Protein AF-A0A6L9YUT1-F1 (afdb_monomer_lite)

Sequence (117 aa):
MVESEYEQWFSSTPPILCTGFNSSLKQIAPLFDWTNGYAALTQEDESTLTPGLFVVGPSVRHGDLIFCFIYKFRQRFAVVGNAIAQRLGIDTTTLEAYRREGLFLDDLSCCSNDCVC

Foldseek 3Di:
DDDDPPDDDDDPDDDDDPPDDQDPCVVVVVQFDDDPNAGDADLLQAGPRHPPHHDAAQRDDDPPDGQNDPVRRQLSPLSNVVVVCVVVVHDSPVSVVCVVVSSPCSDPPPPPPPDPD

Radius of gyration: 19.09 Å; chains: 1; bounding box: 55×45×45 Å

pLDDT: mean 88.74, std 12.79, range [48.84, 98.31]

Secondary structure (DSSP, 8-state):
-EE-SS-EE--SSPPP-------GGGGGGGGS-EETTEE-B-TTSBBSSSTT-B--STT-EETTEE--SHHHHGGGHHHHHHHHHHHHT---GGGHHHHHTT------TT-------

Structure (mmCIF, N/CA/C/O backbone):
data_AF-A0A6L9YUT1-F1
#
_entry.id   AF-A0A6L9YUT1-F1
#
loop_
_atom_site.group_PDB
_atom_site.id
_atom_site.type_symbol
_atom_site.label_atom_id
_atom_site.label_alt_id
_atom_site.label_comp_id
_atom_site.label_asym_id
_atom_site.label_entity_id
_atom_site.label_seq_id
_atom_site.pdbx_PDB_ins_code
_atom_site.Cartn_x
_atom_site.Cartn_y
_atom_site.Cartn_z
_atom_site.occupancy
_atom_site.B_iso_or_equiv
_atom_site.auth_seq_id
_atom_site.auth_comp_id
_atom_site.auth_asym_id
_atom_site.auth_atom_id
_atom_site.pdbx_PDB_model_num
ATOM 1 N N . MET A 1 1 ? 26.080 6.135 -23.837 1.00 55.94 1 MET A N 1
ATOM 2 C CA . MET A 1 1 ? 27.088 5.729 -22.842 1.00 55.94 1 MET A CA 1
ATOM 3 C C . MET A 1 1 ? 26.322 5.093 -21.705 1.00 55.94 1 MET A C 1
ATOM 5 O O . MET A 1 1 ? 25.446 5.751 -21.160 1.00 55.94 1 MET A O 1
ATOM 9 N N . VAL A 1 2 ? 26.532 3.803 -21.466 1.00 59.56 2 VAL A N 1
ATOM 10 C CA . VAL A 1 2 ? 25.939 3.090 -20.329 1.00 59.56 2 VAL A CA 1
ATOM 11 C C . VAL A 1 2 ? 27.111 2.658 -19.460 1.00 59.56 2 VAL A C 1
ATOM 13 O O . VAL A 1 2 ? 28.024 2.007 -19.966 1.00 59.56 2 VAL A O 1
ATOM 16 N N . GLU A 1 3 ? 27.122 3.088 -18.203 1.00 53.56 3 GLU A N 1
ATOM 17 C CA . GLU A 1 3 ? 28.194 2.790 -17.251 1.00 53.56 3 GLU A CA 1
ATOM 18 C C . GLU A 1 3 ? 27.777 1.619 -16.353 1.00 53.56 3 GLU A C 1
ATOM 20 O O . GLU A 1 3 ? 26.691 1.634 -15.772 1.00 53.56 3 GLU A O 1
ATOM 25 N N . SER A 1 4 ? 28.633 0.600 -16.258 1.00 61.03 4 SER A N 1
ATOM 26 C CA . SER A 1 4 ? 28.637 -0.383 -15.168 1.00 61.03 4 SER A CA 1
ATOM 27 C C . SER A 1 4 ? 29.918 -0.199 -14.346 1.00 61.03 4 SER A C 1
ATOM 29 O O . SER A 1 4 ? 30.855 0.446 -14.816 1.00 61.03 4 SER A O 1
ATOM 31 N N . GLU A 1 5 ? 29.988 -0.771 -13.139 1.00 65.50 5 GLU A N 1
ATOM 32 C CA . GLU A 1 5 ? 31.152 -0.639 -12.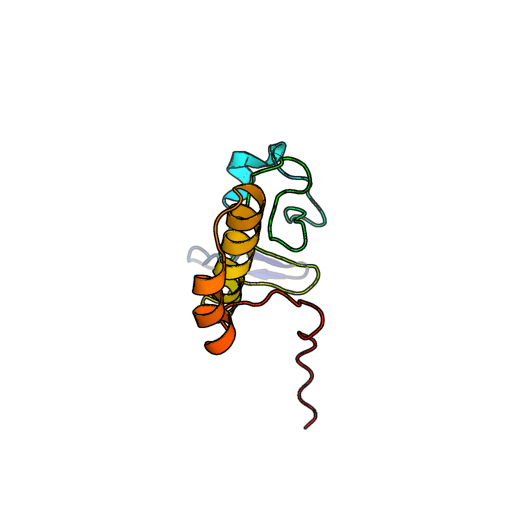239 1.00 65.50 5 GLU A CA 1
ATOM 33 C C . GLU A 1 5 ? 32.490 -1.123 -12.841 1.00 65.50 5 GLU A C 1
ATOM 35 O O . GLU A 1 5 ? 33.538 -0.829 -12.269 1.00 65.50 5 GLU A O 1
ATOM 40 N N . TYR A 1 6 ? 32.490 -1.819 -13.990 1.00 65.00 6 TYR A N 1
ATOM 41 C CA . TYR A 1 6 ? 33.701 -2.445 -14.539 1.00 65.00 6 TYR A CA 1
ATOM 42 C C . TYR A 1 6 ? 33.906 -2.317 -16.062 1.00 65.00 6 TYR A C 1
ATOM 44 O O . TYR A 1 6 ? 34.988 -2.657 -16.532 1.00 65.00 6 TYR A O 1
ATOM 52 N N . GLU A 1 7 ? 32.949 -1.801 -16.8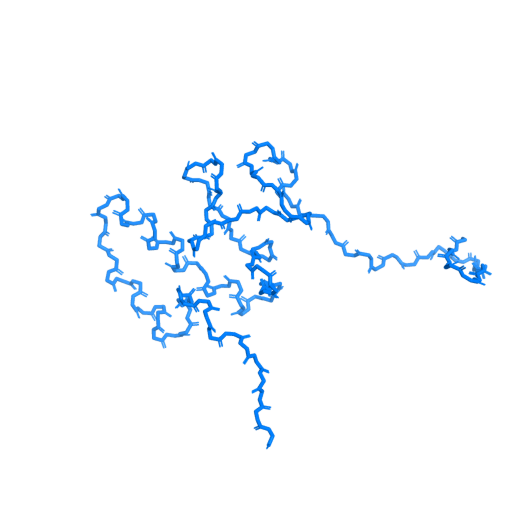50 1.00 70.38 7 GLU A N 1
ATOM 53 C CA . GLU A 1 7 ? 33.127 -1.661 -18.309 1.00 70.38 7 GLU A CA 1
ATOM 54 C C . GLU A 1 7 ? 32.214 -0.588 -18.934 1.00 70.38 7 GLU A C 1
ATOM 56 O O . GLU A 1 7 ? 31.031 -0.479 -18.603 1.00 70.38 7 GLU A O 1
ATOM 61 N N . GLN A 1 8 ? 32.755 0.192 -19.880 1.00 76.88 8 GLN A N 1
ATOM 62 C CA . GLN A 1 8 ? 31.994 1.176 -20.657 1.00 76.88 8 GLN A CA 1
ATOM 63 C C . GLN A 1 8 ? 31.564 0.597 -22.005 1.00 76.88 8 GLN A C 1
ATOM 65 O O . GLN A 1 8 ? 32.393 0.237 -22.841 1.00 76.88 8 GLN A O 1
ATOM 70 N N . TRP A 1 9 ? 30.253 0.590 -22.245 1.00 78.56 9 TRP A N 1
ATOM 71 C CA . TRP A 1 9 ? 29.668 0.109 -23.493 1.00 78.56 9 TRP A CA 1
ATOM 72 C C . TRP A 1 9 ? 29.209 1.281 -24.362 1.00 78.56 9 TRP A C 1
ATOM 74 O O . TRP A 1 9 ? 28.441 2.157 -23.935 1.00 78.56 9 TRP A O 1
ATOM 84 N N . PHE A 1 10 ? 29.670 1.284 -25.612 1.00 86.06 10 PHE A N 1
ATOM 85 C CA . PHE A 1 10 ? 29.277 2.261 -26.621 1.00 86.06 10 PHE A CA 1
ATOM 86 C C . PHE A 1 10 ? 28.239 1.642 -27.556 1.00 86.06 10 PHE A C 1
ATOM 88 O O . PHE A 1 10 ? 28.448 0.572 -28.118 1.00 86.06 10 PHE A O 1
ATOM 95 N N . SER A 1 11 ? 27.119 2.339 -27.731 1.00 88.62 11 SER A N 1
ATOM 96 C CA . SER A 1 11 ? 26.094 2.016 -28.722 1.00 88.62 11 SER A CA 1
ATOM 97 C C . SER A 1 11 ? 25.800 3.265 -29.542 1.00 88.62 11 SER A C 1
ATOM 99 O O . SER A 1 11 ? 25.815 4.377 -29.009 1.00 88.62 11 SER A O 1
ATOM 101 N N . SER A 1 12 ? 25.518 3.077 -30.829 1.00 93.38 12 SER A N 1
ATOM 102 C CA . SER A 1 12 ? 25.037 4.132 -31.724 1.00 93.38 12 SER A CA 1
ATOM 103 C C . SER A 1 12 ? 23.559 4.477 -31.498 1.00 93.38 12 SER A C 1
ATOM 105 O O . SER A 1 12 ? 23.084 5.480 -32.028 1.00 93.38 12 SER A O 1
ATOM 107 N N . THR A 1 13 ? 22.831 3.679 -30.712 1.00 94.06 13 THR A N 1
ATOM 108 C CA . THR A 1 13 ? 21.414 3.890 -30.384 1.00 94.06 13 THR A CA 1
ATOM 109 C C . THR A 1 13 ? 21.217 4.326 -28.926 1.00 94.06 13 THR A C 1
ATOM 111 O O . THR A 1 13 ? 21.999 3.929 -28.053 1.00 94.06 13 THR A O 1
ATOM 114 N N . PRO A 1 14 ? 20.172 5.129 -28.626 1.00 91.38 14 PRO A N 1
ATOM 115 C CA . PRO A 1 14 ? 19.816 5.460 -27.250 1.00 91.38 14 PRO A CA 1
ATOM 116 C C . PRO A 1 14 ? 19.529 4.198 -26.421 1.00 91.38 14 PRO A C 1
ATOM 118 O O . PRO A 1 14 ? 18.871 3.281 -26.919 1.00 91.38 14 PRO A O 1
ATOM 121 N N . PRO A 1 15 ? 19.990 4.136 -25.161 1.00 90.06 15 PRO A N 1
ATOM 122 C CA . PRO A 1 15 ? 19.731 2.992 -24.299 1.00 90.06 15 PRO A CA 1
ATOM 123 C C . PRO A 1 15 ? 18.249 2.905 -23.919 1.00 90.06 15 PRO A C 1
ATOM 125 O O . PRO A 1 15 ? 17.586 3.918 -23.694 1.00 90.06 15 PRO A O 1
ATOM 128 N N . ILE A 1 16 ? 17.746 1.678 -23.791 1.00 92.62 16 ILE A N 1
ATOM 129 C CA . ILE A 1 16 ? 16.423 1.409 -23.225 1.00 92.62 16 ILE A CA 1
ATOM 130 C C . ILE A 1 16 ? 16.574 1.336 -21.704 1.00 92.62 16 ILE A C 1
ATOM 132 O O . ILE A 1 16 ? 17.299 0.487 -21.187 1.00 92.62 16 ILE A O 1
ATOM 136 N N . LEU A 1 17 ? 15.901 2.237 -20.986 1.00 92.69 17 LEU A N 1
ATOM 137 C CA . LEU A 1 17 ? 15.953 2.299 -19.526 1.00 92.69 17 LEU A CA 1
ATOM 138 C C . LEU A 1 17 ? 14.822 1.464 -18.917 1.00 92.69 17 LEU A C 1
ATOM 140 O O . LEU A 1 17 ? 13.664 1.873 -18.917 1.00 92.69 17 LEU A O 1
ATOM 144 N N . CYS A 1 18 ? 15.173 0.308 -18.355 1.00 93.00 18 CYS A N 1
ATOM 145 C CA . CYS A 1 18 ? 14.255 -0.582 -17.635 1.00 93.00 18 CYS A CA 1
ATOM 146 C C . CYS A 1 18 ? 14.431 -0.462 -16.109 1.00 93.00 18 CYS A C 1
ATOM 148 O O . CYS A 1 18 ? 14.499 -1.465 -15.406 1.00 93.00 18 CYS A O 1
ATOM 150 N N . THR A 1 19 ? 14.551 0.763 -15.587 1.00 92.19 19 THR A N 1
ATOM 151 C CA . THR A 1 19 ? 14.892 1.044 -14.175 1.00 92.19 19 THR A CA 1
ATOM 152 C C . THR A 1 19 ? 13.684 1.111 -13.232 1.00 92.19 19 THR A C 1
ATOM 154 O O . THR A 1 19 ? 13.838 1.386 -12.043 1.00 92.19 19 THR A O 1
ATOM 157 N N . GLY A 1 20 ? 12.479 0.840 -13.739 1.00 91.00 20 GLY A N 1
ATOM 158 C CA . GLY A 1 20 ? 11.243 0.847 -12.958 1.00 91.00 20 GLY A CA 1
ATOM 159 C C . GLY A 1 20 ? 10.643 2.243 -12.771 1.00 91.00 20 GLY A C 1
ATOM 160 O O . GLY A 1 20 ? 10.793 3.120 -13.620 1.00 91.00 20 GLY A O 1
ATOM 161 N N . PHE A 1 21 ? 9.916 2.432 -11.666 1.00 89.44 21 PHE A N 1
ATOM 162 C CA . PHE A 1 21 ? 9.124 3.635 -11.398 1.00 89.44 21 PHE A CA 1
ATOM 163 C C . PHE A 1 21 ? 9.352 4.166 -9.983 1.00 89.44 21 PHE A C 1
ATOM 165 O O . PHE A 1 21 ? 9.626 3.413 -9.050 1.00 89.44 21 PHE A O 1
ATOM 172 N N . ASN A 1 22 ? 9.154 5.474 -9.813 1.00 87.56 22 ASN A N 1
ATOM 173 C CA . ASN A 1 22 ? 9.023 6.092 -8.498 1.00 87.56 22 ASN A CA 1
ATOM 174 C C . ASN A 1 22 ? 7.559 6.065 -8.040 1.00 87.56 22 ASN A C 1
ATOM 176 O O . ASN A 1 22 ? 6.656 6.341 -8.827 1.00 87.56 22 ASN A O 1
ATOM 180 N N . SER A 1 23 ? 7.332 5.777 -6.756 1.00 87.06 23 SER A N 1
ATOM 181 C CA . SER A 1 23 ? 5.987 5.754 -6.170 1.00 87.06 23 SER A CA 1
ATOM 182 C C . SER A 1 23 ? 5.331 7.139 -6.186 1.00 87.06 23 SER A C 1
ATOM 184 O O . SER A 1 23 ? 5.971 8.138 -5.844 1.00 87.06 23 SER A O 1
ATOM 186 N N . SER A 1 24 ? 4.032 7.187 -6.500 1.00 89.62 24 SER A N 1
ATOM 187 C CA . SER A 1 24 ? 3.203 8.399 -6.406 1.00 89.62 24 SER A CA 1
ATOM 188 C C . SER A 1 24 ? 3.155 8.974 -4.989 1.00 89.62 24 SER A C 1
ATOM 190 O O . SER A 1 24 ? 2.982 10.180 -4.833 1.00 89.62 24 SER A O 1
ATOM 192 N N . LEU A 1 25 ? 3.415 8.154 -3.962 1.00 94.06 25 LEU A N 1
ATOM 193 C CA . LEU A 1 25 ? 3.516 8.598 -2.568 1.00 94.06 25 LEU A CA 1
ATOM 194 C C . LEU A 1 25 ? 4.572 9.695 -2.375 1.00 94.06 25 LEU A C 1
ATOM 196 O O . LEU A 1 25 ? 4.447 10.501 -1.459 1.00 94.06 25 LEU A O 1
ATOM 200 N N . LYS A 1 26 ? 5.572 9.797 -3.266 1.00 92.44 26 LYS A N 1
ATOM 201 C CA . LYS A 1 26 ? 6.560 10.886 -3.227 1.00 92.44 26 LYS A CA 1
ATOM 202 C C . LYS A 1 26 ? 5.940 12.276 -3.412 1.00 92.44 26 LYS A C 1
ATOM 204 O O . LYS A 1 26 ? 6.511 13.247 -2.930 1.00 92.44 26 LYS A O 1
ATOM 209 N N . GLN A 1 27 ? 4.784 12.388 -4.068 1.00 94.31 27 GLN A N 1
ATOM 210 C CA . GLN A 1 27 ? 4.080 13.668 -4.237 1.00 94.31 27 GLN A CA 1
ATOM 211 C C . GLN A 1 27 ? 3.498 14.198 -2.922 1.00 94.31 27 GLN A C 1
ATOM 213 O O . GLN A 1 27 ? 3.331 15.402 -2.760 1.00 94.31 27 GLN A O 1
ATOM 218 N N . ILE A 1 28 ? 3.221 13.297 -1.981 1.00 96.06 28 ILE A N 1
ATOM 219 C CA . ILE A 1 28 ? 2.677 13.586 -0.652 1.00 96.06 28 ILE A CA 1
ATOM 220 C C . ILE A 1 28 ? 3.606 13.041 0.439 1.00 96.06 28 ILE A C 1
ATOM 222 O O . ILE A 1 28 ? 3.160 12.635 1.509 1.00 96.06 28 ILE A O 1
ATOM 226 N N . ALA A 1 29 ? 4.916 13.035 0.164 1.00 95.94 29 ALA A N 1
ATOM 227 C CA . ALA A 1 29 ? 5.926 12.449 1.040 1.00 95.94 29 ALA A CA 1
ATOM 228 C C . ALA A 1 29 ? 5.874 12.927 2.503 1.00 95.94 29 ALA A C 1
ATOM 230 O O . ALA A 1 29 ? 6.080 12.077 3.367 1.00 95.94 29 ALA A O 1
ATOM 231 N N . PRO A 1 30 ? 5.558 14.206 2.816 1.00 97.56 30 PRO A N 1
ATOM 232 C CA . PRO A 1 30 ? 5.465 14.675 4.201 1.00 97.56 30 PRO A CA 1
ATOM 233 C C . PRO A 1 30 ? 4.347 14.036 5.038 1.00 97.56 30 PRO A C 1
ATOM 235 O O . PRO A 1 30 ? 4.314 14.253 6.242 1.00 97.56 30 PRO A O 1
ATOM 238 N N . LEU A 1 31 ? 3.420 13.291 4.424 1.00 97.94 31 LEU A N 1
ATOM 239 C CA . LEU A 1 31 ? 2.321 12.616 5.126 1.00 97.94 31 LEU A CA 1
ATOM 240 C C . LEU A 1 31 ? 2.672 11.186 5.567 1.00 97.94 31 LEU A C 1
ATOM 242 O O . LEU A 1 31 ? 1.820 10.496 6.132 1.00 97.94 31 LEU A O 1
ATOM 246 N N . PHE A 1 32 ? 3.904 10.739 5.316 1.00 97.25 32 PHE A N 1
ATOM 247 C CA . PHE A 1 32 ? 4.398 9.408 5.657 1.00 97.25 32 PHE A CA 1
ATOM 248 C C . PHE A 1 32 ? 5.749 9.492 6.359 1.00 97.25 32 PHE A C 1
ATOM 250 O O . PHE A 1 32 ? 6.603 10.292 5.974 1.00 97.25 32 PHE A O 1
ATOM 257 N N . ASP A 1 33 ? 5.975 8.586 7.306 1.00 96.38 33 ASP A N 1
ATOM 258 C CA . ASP A 1 33 ? 7.335 8.209 7.672 1.00 96.38 33 ASP A CA 1
ATOM 259 C C . ASP A 1 33 ? 7.919 7.300 6.591 1.00 96.38 33 ASP A C 1
ATOM 261 O O . ASP A 1 33 ? 7.201 6.539 5.938 1.00 96.38 33 ASP A O 1
ATOM 265 N N . TRP A 1 34 ? 9.235 7.361 6.394 1.00 93.75 34 TRP A N 1
ATOM 266 C CA . TRP A 1 34 ? 9.924 6.585 5.366 1.00 93.75 34 TRP A CA 1
ATOM 267 C C . TRP A 1 34 ? 11.011 5.719 5.987 1.00 93.75 34 TRP A C 1
ATOM 269 O O . TRP A 1 34 ? 11.847 6.199 6.746 1.00 93.75 34 TRP A O 1
ATOM 279 N N . THR A 1 35 ? 11.033 4.438 5.631 1.00 86.81 35 THR A N 1
ATOM 280 C CA . THR A 1 35 ? 12.069 3.486 6.045 1.00 86.81 35 THR A CA 1
ATOM 281 C C . THR A 1 35 ? 12.584 2.757 4.811 1.00 86.81 35 THR A C 1
ATOM 283 O O . THR A 1 35 ? 11.805 2.227 4.021 1.00 86.81 35 THR A O 1
ATOM 286 N N . ASN A 1 36 ? 13.904 2.763 4.602 1.00 84.75 36 ASN A N 1
ATOM 287 C CA . ASN A 1 36 ? 14.561 2.118 3.455 1.00 84.75 36 ASN A CA 1
ATOM 288 C C . ASN A 1 36 ? 13.985 2.523 2.079 1.00 84.75 36 ASN A C 1
ATOM 290 O O . ASN A 1 36 ? 13.978 1.726 1.145 1.00 84.75 36 ASN A O 1
ATOM 294 N N . GLY A 1 37 ? 13.488 3.759 1.947 1.00 87.56 37 GLY A N 1
ATOM 295 C CA . GLY A 1 37 ? 12.917 4.282 0.699 1.00 87.56 37 GLY A CA 1
ATOM 296 C C . GLY A 1 37 ? 11.437 3.954 0.456 1.00 87.56 37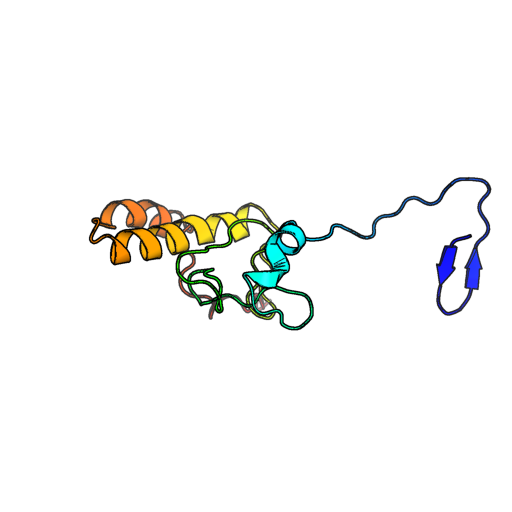 GLY A C 1
ATOM 297 O O . GLY A 1 37 ? 10.920 4.299 -0.607 1.00 87.56 37 GLY A O 1
ATOM 298 N N . TYR A 1 38 ? 10.747 3.349 1.427 1.00 90.75 38 TYR A N 1
ATOM 299 C CA . TYR A 1 38 ? 9.318 3.022 1.363 1.00 90.75 38 TYR A CA 1
ATOM 300 C C . TYR A 1 38 ? 8.549 3.715 2.488 1.00 90.75 38 TYR A C 1
ATOM 302 O O . TYR A 1 38 ? 9.115 3.969 3.551 1.00 90.75 38 TYR A O 1
ATOM 310 N N . ALA A 1 39 ? 7.271 4.015 2.251 1.00 94.50 39 ALA A N 1
ATOM 311 C CA . ALA A 1 39 ? 6.392 4.556 3.281 1.00 94.50 39 ALA A CA 1
ATOM 312 C C . ALA A 1 39 ? 6.173 3.504 4.378 1.00 94.50 39 ALA A C 1
ATOM 314 O O . ALA A 1 39 ? 5.854 2.354 4.073 1.00 94.50 39 ALA A O 1
ATOM 315 N N . ALA A 1 40 ? 6.359 3.893 5.635 1.00 94.62 40 ALA A N 1
ATOM 316 C CA . ALA A 1 40 ? 6.030 3.067 6.783 1.00 94.62 40 ALA A CA 1
ATOM 317 C C . ALA A 1 40 ? 4.507 3.040 6.957 1.00 94.62 40 ALA A C 1
ATOM 319 O O . ALA A 1 40 ? 3.858 4.089 7.003 1.00 94.62 40 ALA A O 1
ATOM 320 N N . LEU A 1 41 ? 3.951 1.831 7.024 1.00 95.50 41 LEU A N 1
ATOM 321 C CA . LEU A 1 41 ? 2.517 1.602 7.138 1.00 95.50 41 LEU A CA 1
ATOM 322 C C . LEU A 1 41 ? 2.201 0.746 8.366 1.00 95.50 41 LEU A C 1
ATOM 324 O O . LEU A 1 41 ? 3.005 -0.089 8.784 1.00 95.50 41 LEU A O 1
ATOM 328 N N . THR A 1 42 ? 1.011 0.934 8.928 1.00 95.50 42 THR A N 1
ATOM 329 C CA . THR A 1 42 ? 0.439 0.028 9.927 1.00 95.50 42 THR A CA 1
ATOM 330 C C . THR A 1 42 ? 0.036 -1.299 9.278 1.00 95.50 42 THR A C 1
ATOM 332 O O . THR A 1 42 ? -0.020 -1.421 8.055 1.00 95.50 42 THR A O 1
ATOM 335 N N . GLN A 1 43 ? -0.337 -2.292 10.090 1.00 94.62 43 GLN A N 1
ATOM 336 C CA . GLN A 1 43 ? -0.872 -3.571 9.597 1.00 94.62 43 GLN A CA 1
ATOM 337 C C . GLN A 1 43 ? -2.154 -3.426 8.758 1.00 94.62 43 GLN A C 1
ATOM 339 O O . GLN A 1 43 ? -2.527 -4.368 8.066 1.00 94.62 43 GLN A O 1
ATOM 344 N N . GLU A 1 44 ? -2.809 -2.263 8.782 1.00 96.69 44 GLU A N 1
ATOM 345 C CA . GLU A 1 44 ? -4.024 -1.951 8.018 1.00 96.69 44 GLU A CA 1
ATOM 346 C C . GLU A 1 44 ? -3.740 -1.113 6.756 1.00 96.69 44 GLU A C 1
ATOM 348 O O . GLU A 1 44 ? -4.663 -0.578 6.153 1.00 96.69 44 GLU A O 1
ATOM 353 N N . ASP A 1 45 ? -2.470 -0.988 6.354 1.00 96.88 45 ASP A N 1
ATOM 354 C CA . ASP A 1 45 ? -1.995 -0.143 5.243 1.00 96.88 45 ASP A CA 1
ATOM 355 C C . ASP A 1 45 ? -2.205 1.368 5.450 1.00 96.88 45 ASP A C 1
ATOM 357 O O . ASP A 1 45 ? -2.267 2.145 4.494 1.00 96.88 45 ASP A O 1
ATOM 36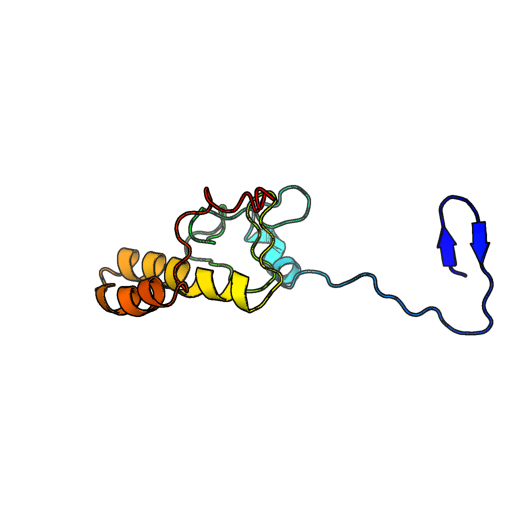1 N N . GLU A 1 46 ? -2.294 1.807 6.701 1.00 97.75 46 GLU A N 1
ATOM 362 C CA . GLU A 1 46 ? -2.410 3.220 7.062 1.00 97.75 46 GLU A CA 1
ATOM 363 C C . GLU A 1 46 ? -1.037 3.863 7.262 1.00 97.75 46 GLU A C 1
ATOM 365 O O . GLU A 1 46 ? -0.115 3.214 7.749 1.00 97.75 46 GLU A O 1
ATOM 370 N N . SER A 1 47 ? -0.896 5.150 6.946 1.00 97.50 47 SER A N 1
ATOM 371 C CA . SER A 1 47 ? 0.273 5.939 7.341 1.00 97.50 47 SER A CA 1
ATOM 372 C C . SER A 1 47 ? 0.487 5.886 8.857 1.00 97.50 47 SER A C 1
ATOM 374 O O . SER A 1 47 ? -0.437 6.121 9.634 1.00 97.50 47 SER A O 1
ATOM 376 N N . THR A 1 48 ? 1.729 5.652 9.288 1.00 96.81 48 THR A N 1
ATOM 377 C CA . THR A 1 48 ? 2.111 5.749 10.709 1.00 96.81 48 THR A CA 1
ATOM 378 C C . THR A 1 48 ? 2.149 7.189 11.222 1.00 96.81 48 THR A C 1
ATOM 380 O O . THR A 1 48 ? 2.121 7.403 12.432 1.00 96.81 48 THR A O 1
ATOM 383 N N . LEU A 1 49 ? 2.207 8.169 10.313 1.00 97.88 49 LEU A N 1
ATOM 384 C CA . LEU A 1 49 ? 2.329 9.593 10.626 1.00 97.88 49 LEU A CA 1
ATOM 385 C C . LEU A 1 49 ? 0.989 10.336 10.529 1.00 97.88 49 LEU A C 1
ATOM 387 O O . LEU A 1 49 ? 0.717 11.226 11.332 1.00 97.88 49 LEU A O 1
ATOM 391 N N . THR A 1 50 ? 0.156 9.985 9.544 1.00 98.31 50 THR A N 1
ATOM 392 C CA . THR A 1 50 ? -1.095 10.697 9.231 1.00 98.31 50 THR A CA 1
ATOM 393 C C . THR A 1 50 ? -2.308 9.775 9.397 1.00 98.31 50 THR A C 1
ATOM 395 O O . THR A 1 50 ? -2.620 9.017 8.477 1.00 98.31 50 THR A O 1
ATOM 398 N N . PRO A 1 51 ? -3.037 9.852 10.526 1.00 97.38 51 PRO A N 1
ATOM 399 C CA . PRO A 1 51 ? -4.241 9.055 10.737 1.00 97.38 51 PRO A CA 1
ATOM 400 C C . PRO A 1 51 ? -5.321 9.328 9.680 1.00 97.38 51 PRO A C 1
ATOM 402 O O . PRO A 1 51 ? -5.560 10.470 9.287 1.00 97.38 51 PRO A O 1
ATOM 405 N N . GLY A 1 52 ? -6.000 8.277 9.238 1.00 97.50 52 GLY A N 1
ATOM 406 C CA . GLY A 1 52 ? -7.020 8.289 8.192 1.00 97.50 52 GLY A CA 1
ATOM 407 C C . GLY A 1 52 ? -6.473 8.229 6.764 1.00 97.50 52 GLY A C 1
ATOM 408 O O . GLY A 1 52 ? -7.268 8.150 5.827 1.00 97.50 52 GLY A O 1
ATOM 409 N N . LEU A 1 53 ? -5.148 8.249 6.570 1.00 97.88 53 LEU A N 1
ATOM 410 C CA . LEU A 1 53 ? -4.525 8.142 5.251 1.00 97.88 53 LEU A CA 1
ATOM 411 C C . LEU A 1 53 ? -4.071 6.706 4.979 1.00 97.88 53 LEU A C 1
ATOM 413 O O . LEU A 1 53 ? -3.078 6.245 5.536 1.00 97.88 53 LEU A O 1
ATOM 417 N N . PHE A 1 54 ? -4.763 6.027 4.068 1.00 97.75 54 PHE A N 1
ATOM 418 C CA . PHE A 1 54 ? -4.476 4.644 3.683 1.00 97.75 54 PHE A CA 1
ATOM 419 C C . PHE A 1 54 ? -3.806 4.556 2.311 1.00 97.75 54 PHE A C 1
ATOM 421 O O . PHE A 1 54 ? -4.051 5.380 1.426 1.00 97.75 54 PHE A O 1
ATOM 428 N N . VAL A 1 55 ? -2.991 3.522 2.118 1.00 96.31 55 VAL A N 1
ATOM 429 C CA . VAL A 1 55 ? -2.323 3.213 0.852 1.00 96.31 55 VAL A CA 1
ATOM 430 C C . VAL A 1 55 ? -2.862 1.902 0.302 1.00 96.31 55 VAL A C 1
ATOM 432 O O . VAL A 1 55 ? -2.923 0.893 0.989 1.00 96.31 55 VAL A O 1
ATOM 435 N N . VAL A 1 56 ? -3.211 1.899 -0.981 1.00 95.00 56 VAL A N 1
ATOM 436 C CA . VAL A 1 56 ? -3.622 0.694 -1.705 1.00 95.00 56 VAL A CA 1
ATOM 437 C C . VAL A 1 56 ? -2.848 0.570 -3.013 1.00 95.00 56 VAL A C 1
ATOM 439 O O . VAL A 1 56 ? -2.387 1.563 -3.579 1.00 95.00 56 VAL A O 1
ATOM 442 N N . GLY A 1 57 ? -2.727 -0.656 -3.520 1.00 94.00 57 GLY A N 1
ATOM 443 C CA . GLY A 1 57 ? -2.092 -0.931 -4.809 1.00 94.00 57 GLY A CA 1
ATOM 444 C C . GLY A 1 57 ? -0.622 -1.361 -4.708 1.00 94.00 57 GLY A C 1
ATOM 445 O O . GLY A 1 57 ? -0.163 -1.774 -3.643 1.00 94.00 57 GLY A O 1
ATOM 446 N N . PRO A 1 58 ? 0.136 -1.289 -5.818 1.00 93.00 58 PRO A N 1
ATOM 447 C CA . PRO A 1 58 ? 1.459 -1.909 -5.929 1.00 93.00 58 PRO A CA 1
ATOM 448 C C . PRO A 1 58 ? 2.552 -1.245 -5.081 1.00 93.00 58 PRO A C 1
ATOM 450 O O . PRO A 1 58 ? 3.643 -1.798 -4.960 1.00 93.00 58 PRO A O 1
ATOM 453 N N . SER A 1 59 ? 2.270 -0.075 -4.502 1.00 92.06 59 SER A N 1
ATOM 454 C CA . SER A 1 59 ? 3.182 0.647 -3.609 1.00 92.06 59 SER A CA 1
ATOM 455 C C . SER A 1 59 ? 3.140 0.154 -2.158 1.00 92.06 59 SER A C 1
ATOM 457 O O . SER A 1 59 ? 3.986 0.578 -1.372 1.00 92.06 59 SER A O 1
ATOM 459 N N . VAL A 1 60 ? 2.178 -0.704 -1.786 1.00 93.44 60 VAL A N 1
ATOM 460 C CA . VAL A 1 60 ? 2.087 -1.281 -0.435 1.00 93.44 60 VAL A CA 1
ATOM 461 C C . VAL A 1 60 ? 3.240 -2.257 -0.214 1.00 93.44 60 VAL A C 1
ATOM 463 O O . VAL A 1 60 ? 3.513 -3.129 -1.048 1.00 93.44 60 VAL A O 1
ATOM 466 N N . ARG A 1 61 ? 3.913 -2.117 0.929 1.00 91.31 61 ARG A N 1
ATOM 467 C CA . ARG A 1 61 ? 5.034 -2.966 1.321 1.00 91.31 61 ARG A CA 1
ATOM 468 C C . ARG A 1 61 ? 5.030 -3.201 2.827 1.00 91.31 61 ARG A C 1
ATOM 470 O O . ARG A 1 61 ? 4.904 -2.252 3.589 1.00 91.31 61 ARG A O 1
ATOM 477 N N . HIS A 1 62 ? 5.255 -4.453 3.222 1.00 90.31 62 HIS A N 1
ATOM 478 C CA . HIS A 1 62 ? 5.395 -4.881 4.617 1.00 90.31 62 HIS A CA 1
ATOM 479 C C . HIS A 1 62 ? 6.664 -5.711 4.774 1.00 90.31 62 HIS A C 1
ATOM 481 O O . HIS A 1 62 ? 6.676 -6.893 4.441 1.00 90.31 62 HIS A O 1
ATOM 487 N N . GLY A 1 63 ? 7.759 -5.088 5.219 1.00 84.75 63 GLY A N 1
ATOM 488 C CA . GLY A 1 63 ? 9.072 -5.744 5.258 1.00 84.75 63 GLY A CA 1
ATOM 489 C C . GLY A 1 63 ? 9.495 -6.246 3.871 1.00 84.75 63 GLY A C 1
ATOM 490 O O . GLY A 1 63 ? 9.660 -5.450 2.938 1.00 84.75 63 GLY A O 1
ATOM 491 N N . ASP A 1 64 ? 9.627 -7.565 3.729 1.00 84.12 64 ASP A N 1
ATOM 492 C CA . ASP A 1 64 ? 9.959 -8.240 2.465 1.00 84.12 64 ASP A CA 1
ATOM 493 C C . ASP A 1 64 ? 8.730 -8.587 1.6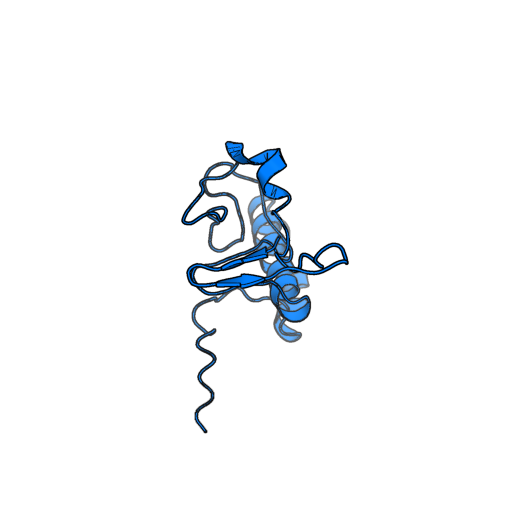08 1.00 84.12 64 ASP A C 1
ATOM 495 O O . ASP A 1 64 ? 8.859 -8.988 0.449 1.00 84.12 64 ASP A O 1
ATOM 499 N N . LEU A 1 65 ? 7.517 -8.376 2.130 1.00 85.12 65 LEU A N 1
ATOM 500 C CA . LEU A 1 65 ? 6.281 -8.581 1.383 1.00 85.12 65 LEU A CA 1
ATOM 501 C C . LEU A 1 65 ? 6.025 -7.400 0.450 1.00 85.12 65 LEU A C 1
ATOM 503 O O . LEU A 1 65 ? 5.640 -6.305 0.868 1.00 85.12 65 LEU A O 1
ATOM 507 N N . ILE A 1 66 ? 6.231 -7.654 -0.841 1.00 86.50 66 ILE A N 1
ATOM 508 C CA . ILE A 1 66 ? 6.014 -6.693 -1.921 1.00 86.50 66 ILE A CA 1
ATOM 509 C C . ILE A 1 66 ? 4.723 -7.050 -2.662 1.00 86.50 66 ILE A C 1
ATOM 511 O O . ILE A 1 66 ? 4.581 -8.139 -3.230 1.00 86.50 66 ILE A O 1
ATOM 515 N N . PHE A 1 67 ? 3.792 -6.099 -2.708 1.00 89.25 67 PHE A N 1
ATOM 516 C CA . PHE A 1 67 ? 2.475 -6.270 -3.317 1.00 89.25 67 PHE A CA 1
ATOM 517 C C . PHE A 1 67 ? 2.428 -5.794 -4.778 1.00 89.25 67 PHE A C 1
ATOM 519 O O . PHE A 1 67 ? 1.424 -5.272 -5.235 1.00 89.25 67 PHE A O 1
ATOM 526 N N . CYS A 1 68 ? 3.490 -5.988 -5.563 1.00 88.38 68 CYS A N 1
ATOM 527 C CA . CYS A 1 68 ? 3.578 -5.461 -6.934 1.00 88.38 68 CYS A CA 1
ATOM 528 C C . CYS A 1 68 ? 2.686 -6.178 -7.969 1.00 88.38 68 CYS A C 1
ATOM 530 O O . CYS A 1 68 ? 2.531 -5.692 -9.089 1.00 88.38 68 CYS A O 1
ATOM 532 N N . PHE A 1 69 ? 2.073 -7.311 -7.611 1.00 91.50 69 PHE A N 1
ATOM 533 C CA . PHE A 1 69 ? 1.145 -8.041 -8.475 1.00 91.50 69 PHE A CA 1
ATOM 534 C C . PHE A 1 69 ? -0.309 -7.764 -8.105 1.00 91.50 69 PHE A C 1
ATOM 536 O O . PHE A 1 69 ? -0.666 -7.769 -6.927 1.00 91.50 69 PHE A O 1
ATOM 543 N N . ILE A 1 70 ? -1.165 -7.636 -9.125 1.00 94.31 70 ILE A N 1
ATOM 544 C CA . ILE A 1 70 ? -2.609 -7.389 -8.967 1.00 94.31 70 ILE A CA 1
ATOM 545 C C . ILE A 1 70 ? -3.250 -8.389 -8.013 1.00 94.31 70 ILE A C 1
ATOM 547 O O . ILE A 1 70 ? -3.979 -7.992 -7.109 1.00 94.31 70 ILE A O 1
ATOM 551 N N . TYR A 1 71 ? -2.955 -9.681 -8.178 1.00 91.56 71 TYR A N 1
ATOM 552 C CA . TYR A 1 71 ? -3.552 -10.717 -7.340 1.00 91.56 71 TYR A CA 1
ATOM 553 C C . TYR A 1 71 ? -3.114 -10.638 -5.872 1.00 91.56 71 TYR A C 1
ATOM 555 O O . TYR A 1 71 ? -3.844 -11.157 -5.039 1.00 91.56 71 TYR A O 1
ATOM 563 N N . LYS A 1 72 ? -1.982 -9.981 -5.565 1.00 91.62 72 LYS A N 1
ATOM 564 C CA . LYS A 1 72 ? -1.503 -9.737 -4.199 1.00 91.62 72 LYS A CA 1
ATOM 565 C C . LYS A 1 72 ? -2.134 -8.477 -3.614 1.00 91.62 72 LYS A C 1
ATOM 567 O O . LYS A 1 72 ? -2.853 -8.570 -2.626 1.00 91.62 72 LYS A O 1
ATOM 572 N N . PHE A 1 73 ? -1.913 -7.295 -4.211 1.00 94.69 73 PHE A N 1
ATOM 573 C CA . PHE A 1 73 ? -2.380 -6.042 -3.588 1.00 94.69 73 PHE A CA 1
ATOM 574 C C . PHE A 1 73 ? -3.902 -5.981 -3.456 1.00 94.69 73 PHE A C 1
ATOM 576 O O . PHE A 1 73 ? -4.407 -5.351 -2.533 1.00 94.69 73 PHE A O 1
ATOM 583 N N . ARG A 1 74 ? -4.657 -6.655 -4.337 1.00 95.81 74 ARG A N 1
ATOM 584 C CA . ARG A 1 74 ? -6.123 -6.673 -4.237 1.00 95.81 74 ARG A CA 1
ATOM 585 C C . ARG A 1 74 ? -6.632 -7.373 -2.975 1.00 95.81 74 ARG A C 1
ATOM 587 O O . ARG A 1 74 ? -7.741 -7.086 -2.546 1.00 95.81 74 ARG A O 1
ATOM 594 N N . GLN A 1 75 ? -5.834 -8.261 -2.375 1.00 95.25 75 GLN A N 1
ATOM 595 C CA . GLN A 1 75 ? -6.189 -8.946 -1.127 1.00 95.25 75 GLN A CA 1
ATOM 596 C C . GLN A 1 75 ? -6.172 -7.998 0.079 1.00 95.25 75 GLN A C 1
ATOM 598 O O . GLN A 1 75 ? -6.672 -8.338 1.147 1.00 95.25 75 GLN A O 1
ATOM 603 N N . ARG A 1 76 ? -5.598 -6.801 -0.087 1.00 96.62 76 ARG A N 1
ATOM 604 C CA . ARG A 1 76 ? -5.506 -5.774 0.950 1.00 96.62 76 ARG A CA 1
ATOM 605 C C . ARG A 1 76 ? -6.687 -4.805 0.960 1.00 96.62 76 ARG A C 1
ATOM 607 O O . ARG A 1 76 ? -6.917 -4.132 1.956 1.00 96.62 76 ARG A O 1
ATOM 614 N N . PHE A 1 77 ? -7.497 -4.762 -0.102 1.00 97.25 77 PHE A N 1
ATOM 615 C CA . PHE A 1 77 ? -8.636 -3.838 -0.176 1.00 97.25 77 PHE A CA 1
ATOM 616 C C . PHE A 1 77 ? -9.663 -4.075 0.937 1.00 97.25 77 PHE A C 1
ATOM 618 O O . PHE A 1 77 ? -10.147 -3.114 1.532 1.00 97.25 77 PHE A O 1
ATOM 625 N N . ALA A 1 78 ? -9.962 -5.339 1.253 1.00 97.19 78 ALA A N 1
ATOM 626 C CA . ALA A 1 78 ? -10.877 -5.677 2.341 1.00 97.19 78 ALA A CA 1
ATOM 627 C C . ALA A 1 78 ? -10.302 -5.322 3.725 1.00 97.19 78 ALA A C 1
ATOM 629 O O . ALA A 1 78 ? -11.067 -4.958 4.611 1.00 97.19 78 ALA A O 1
ATOM 630 N N . VAL A 1 79 ? -8.973 -5.341 3.890 1.00 97.06 79 VAL A N 1
ATOM 631 C CA . VAL A 1 79 ? -8.293 -4.929 5.132 1.00 97.06 79 VAL A CA 1
ATOM 632 C C . VAL A 1 79 ? -8.516 -3.442 5.393 1.00 97.06 79 VAL A C 1
ATOM 634 O O . VAL A 1 79 ? -9.040 -3.075 6.441 1.00 97.06 79 VAL A O 1
ATOM 637 N N . VAL A 1 80 ? -8.206 -2.596 4.404 1.00 98.00 80 VAL A N 1
ATOM 638 C CA . VAL A 1 80 ? -8.428 -1.143 4.486 1.00 98.00 80 VAL A CA 1
ATOM 639 C C . VAL A 1 80 ? -9.915 -0.827 4.670 1.00 98.00 80 VAL A C 1
ATOM 641 O O . VAL A 1 80 ? -10.285 -0.012 5.513 1.00 98.00 80 VAL A O 1
ATOM 644 N N . GLY A 1 81 ? -10.788 -1.502 3.913 1.00 97.81 81 GLY A N 1
ATOM 645 C CA . GLY A 1 81 ? -12.236 -1.342 4.037 1.00 97.81 81 GLY A CA 1
ATOM 646 C C . GLY A 1 81 ? -12.750 -1.683 5.438 1.00 97.81 81 GLY A C 1
ATOM 647 O O . GLY A 1 81 ? -13.544 -0.926 5.994 1.00 97.81 81 GLY A O 1
ATOM 648 N N . ASN A 1 82 ? -12.261 -2.775 6.032 1.00 97.81 82 ASN A N 1
ATOM 649 C CA . ASN A 1 82 ? -12.608 -3.179 7.391 1.00 97.81 82 ASN A CA 1
ATOM 650 C C . ASN A 1 82 ? -12.143 -2.144 8.426 1.00 97.81 82 ASN A C 1
ATOM 652 O O . ASN A 1 82 ? -12.941 -1.747 9.272 1.00 97.81 82 ASN A O 1
ATOM 656 N N . ALA A 1 83 ? -10.903 -1.657 8.321 1.00 98.00 83 ALA A N 1
ATOM 657 C CA . ALA A 1 83 ? -10.359 -0.639 9.222 1.00 98.00 83 ALA A CA 1
ATOM 658 C C . ALA A 1 83 ? -11.200 0.651 9.215 1.00 98.00 83 ALA A C 1
ATOM 660 O O . ALA A 1 83 ? -11.554 1.188 10.267 1.00 98.00 83 ALA A O 1
ATOM 661 N N . ILE A 1 84 ? -11.582 1.129 8.025 1.00 98.12 84 ILE A N 1
ATOM 662 C CA . ILE A 1 84 ? -12.434 2.317 7.869 1.00 98.12 84 ILE A CA 1
ATOM 663 C C . ILE A 1 84 ? -13.832 2.064 8.445 1.00 98.12 84 ILE A C 1
ATOM 665 O O . ILE A 1 84 ? -14.340 2.877 9.217 1.00 98.12 84 ILE A O 1
ATOM 669 N N . ALA A 1 85 ? -14.458 0.940 8.090 1.00 97.81 85 ALA A N 1
ATOM 670 C CA . ALA A 1 85 ? -15.812 0.611 8.520 1.00 97.81 85 ALA A CA 1
ATOM 671 C C . ALA A 1 85 ? -15.917 0.478 10.047 1.00 97.81 85 ALA A C 1
ATOM 673 O O . ALA A 1 85 ? -16.826 1.054 10.644 1.00 97.81 85 ALA A O 1
ATOM 674 N N . GLN A 1 86 ? -14.949 -0.183 10.689 1.00 96.94 86 GLN A N 1
ATOM 675 C CA . GLN A 1 86 ? -14.895 -0.311 12.147 1.00 96.94 86 GLN A CA 1
ATOM 676 C C . GLN A 1 86 ? -14.801 1.052 12.844 1.00 96.94 86 GLN A C 1
ATOM 678 O O . GLN A 1 86 ? -15.522 1.294 13.812 1.00 96.94 86 GLN A O 1
ATOM 683 N N . ARG A 1 87 ? -13.983 1.981 12.327 1.00 97.06 87 ARG A N 1
ATOM 684 C CA . ARG A 1 87 ? -13.864 3.348 12.878 1.00 97.06 87 ARG A CA 1
ATOM 685 C C . ARG A 1 87 ? -15.146 4.163 12.731 1.00 97.06 87 ARG A C 1
ATOM 687 O O . ARG A 1 87 ? -15.419 5.025 13.560 1.00 97.06 87 ARG A O 1
ATOM 694 N N . LEU A 1 88 ? -15.923 3.892 11.686 1.00 97.56 88 LEU A N 1
ATOM 695 C CA . LEU A 1 88 ? -17.206 4.546 11.427 1.00 97.56 88 LEU A CA 1
ATOM 696 C C . LEU A 1 88 ? -18.398 3.838 12.093 1.00 97.56 88 LEU A C 1
ATOM 698 O O . LEU A 1 88 ? -19.518 4.334 11.991 1.00 97.56 88 LEU A O 1
ATOM 702 N N . GLY A 1 89 ? -18.189 2.696 12.757 1.00 97.50 89 GLY A N 1
ATOM 703 C CA . GLY A 1 89 ? -19.271 1.895 13.337 1.00 97.50 89 GLY A CA 1
ATOM 704 C C . GLY A 1 89 ? -20.196 1.256 12.293 1.00 97.50 89 GLY A C 1
ATOM 705 O O . GLY A 1 89 ? -21.374 1.036 12.568 1.00 97.50 89 GLY A O 1
ATOM 706 N N . ILE A 1 90 ? -19.684 0.993 11.088 1.00 98.00 90 ILE A N 1
ATOM 707 C CA . ILE A 1 90 ? -20.412 0.349 9.989 1.00 98.00 90 ILE A CA 1
ATOM 708 C C . ILE A 1 90 ? -20.223 -1.170 10.083 1.00 98.00 90 ILE A C 1
ATOM 710 O O . ILE A 1 90 ? -19.117 -1.647 10.329 1.00 98.00 90 ILE A O 1
ATOM 714 N N . ASP A 1 91 ? -21.298 -1.929 9.853 1.00 97.50 91 ASP A N 1
ATOM 715 C CA . ASP A 1 91 ? -21.253 -3.393 9.803 1.00 97.50 91 ASP A CA 1
ATOM 716 C C . ASP A 1 91 ? -20.297 -3.901 8.707 1.00 97.50 91 ASP A C 1
ATOM 718 O O . ASP A 1 91 ? -20.405 -3.528 7.536 1.00 97.50 91 ASP A O 1
ATOM 722 N N . THR A 1 92 ? -19.374 -4.786 9.087 1.00 96.75 92 THR A N 1
ATOM 723 C CA . THR A 1 92 ? -18.352 -5.356 8.199 1.00 96.75 92 THR A CA 1
ATOM 724 C C . THR A 1 92 ? -18.689 -6.758 7.708 1.00 96.75 92 THR A C 1
ATOM 726 O O . THR A 1 92 ? -17.921 -7.320 6.930 1.00 96.75 92 THR A O 1
ATOM 729 N N . THR A 1 93 ? -19.857 -7.308 8.062 1.00 96.56 93 THR A N 1
ATOM 730 C CA . THR A 1 93 ? -20.277 -8.672 7.684 1.00 96.56 93 THR A CA 1
ATOM 731 C C . THR A 1 93 ? -20.208 -8.923 6.170 1.00 96.56 93 THR A C 1
ATOM 733 O O . THR A 1 93 ? -19.878 -10.020 5.722 1.00 96.56 93 THR A O 1
ATOM 736 N N . THR A 1 94 ? -20.437 -7.892 5.348 1.00 94.06 94 THR A N 1
ATOM 737 C CA . THR A 1 94 ? -20.336 -7.992 3.877 1.00 94.06 94 THR A CA 1
ATOM 738 C C . THR A 1 94 ? -18.912 -8.331 3.395 1.00 94.06 94 THR A C 1
ATOM 740 O O . THR A 1 94 ? -18.746 -8.961 2.348 1.00 94.06 94 THR A O 1
ATOM 743 N N . LEU A 1 95 ? -17.873 -7.977 4.160 1.00 96.31 95 LEU A N 1
ATOM 744 C CA . LEU A 1 95 ? -16.472 -8.240 3.811 1.00 96.31 95 LEU A CA 1
ATOM 745 C C . LEU A 1 95 ? -16.082 -9.719 3.951 1.00 96.31 95 LEU A C 1
ATOM 747 O O . LEU A 1 95 ? -15.110 -10.150 3.333 1.00 96.31 95 LEU A O 1
ATOM 751 N N . GLU A 1 96 ? -16.872 -10.540 4.648 1.00 95.50 96 GLU A N 1
ATOM 752 C CA . GLU A 1 96 ? -16.623 -11.986 4.760 1.00 95.50 96 GLU A CA 1
ATOM 753 C C . GLU A 1 96 ? -16.728 -12.722 3.414 1.00 95.50 96 GLU A C 1
ATOM 755 O O . GLU A 1 96 ? -16.136 -13.786 3.216 1.00 95.50 96 GLU A O 1
ATOM 760 N N . ALA A 1 97 ? -17.423 -12.146 2.426 1.00 96.25 97 ALA A N 1
ATOM 761 C CA . ALA A 1 97 ? -17.360 -12.644 1.054 1.00 96.25 97 ALA A CA 1
ATOM 762 C C . ALA A 1 97 ? -15.934 -12.567 0.481 1.00 96.25 97 ALA A C 1
ATOM 764 O O . ALA A 1 97 ? -15.484 -13.515 -0.152 1.00 96.25 97 ALA A O 1
ATOM 765 N N . TYR A 1 98 ? -15.189 -11.496 0.766 1.00 96.38 98 TYR A N 1
ATOM 766 C CA . TYR A 1 98 ? -13.810 -11.338 0.299 1.00 96.38 98 TYR A CA 1
ATOM 767 C C . TYR A 1 98 ? -12.866 -12.320 0.987 1.00 96.38 98 TYR A C 1
ATOM 769 O O . TYR A 1 98 ? -11.964 -12.844 0.338 1.00 96.38 98 TYR A O 1
ATOM 777 N N . ARG A 1 99 ? -13.092 -12.622 2.272 1.00 94.25 99 ARG A N 1
ATOM 778 C CA . ARG A 1 99 ? -12.308 -13.630 2.997 1.00 94.25 99 ARG A CA 1
ATOM 779 C C . ARG A 1 99 ? -12.439 -15.012 2.362 1.00 94.25 99 ARG A C 1
ATOM 781 O O . ARG A 1 99 ? -11.426 -15.660 2.115 1.00 94.25 99 ARG A O 1
ATOM 788 N N . ARG A 1 100 ? -13.665 -15.426 2.021 1.00 94.44 100 ARG A N 1
ATOM 789 C CA . ARG A 1 100 ? -13.929 -16.715 1.352 1.00 94.44 100 ARG A CA 1
ATOM 790 C C . ARG A 1 100 ? -13.252 -16.834 -0.014 1.00 94.44 100 ARG A C 1
ATOM 792 O O . ARG A 1 100 ? -12.792 -17.913 -0.363 1.00 94.44 100 ARG A O 1
ATOM 799 N N . GLU A 1 101 ? -13.133 -15.727 -0.742 1.00 95.06 101 GLU A N 1
ATOM 800 C CA . GLU A 1 101 ? -12.473 -15.678 -2.054 1.00 95.06 101 GLU A CA 1
ATOM 801 C C . GLU A 1 101 ? -10.947 -15.450 -1.970 1.00 95.06 101 GLU A C 1
ATOM 803 O O . GLU A 1 101 ? -10.288 -15.234 -2.990 1.00 95.06 101 GLU A O 1
ATOM 808 N N . GLY A 1 102 ? -10.358 -15.454 -0.766 1.00 92.38 102 GLY A N 1
ATOM 809 C CA . GLY A 1 102 ? -8.923 -15.210 -0.574 1.00 92.38 102 GLY A CA 1
ATOM 810 C C . GLY A 1 102 ? -8.490 -13.774 -0.902 1.00 92.38 102 GLY A C 1
ATOM 811 O O . GLY A 1 102 ? -7.343 -13.538 -1.287 1.00 92.38 102 GLY A O 1
ATOM 812 N N . LEU A 1 103 ? -9.411 -12.813 -0.785 1.00 95.50 103 LEU A N 1
ATOM 813 C CA . LEU A 1 103 ? -9.233 -11.380 -1.057 1.00 95.50 103 LEU A CA 1
ATOM 814 C C . LEU A 1 103 ? -9.221 -10.522 0.219 1.00 95.50 103 LEU A C 1
ATOM 816 O O . LEU A 1 103 ? -9.385 -9.305 0.143 1.00 95.50 103 LEU A O 1
ATOM 820 N N . PHE A 1 104 ? -9.034 -11.153 1.376 1.00 95.94 104 PHE A N 1
ATOM 821 C CA . PHE A 1 104 ? -8.911 -10.495 2.672 1.00 95.94 104 PHE A CA 1
ATOM 822 C C . PHE A 1 104 ? -7.679 -11.050 3.392 1.00 95.94 104 PHE A C 1
ATOM 824 O O . PHE A 1 104 ? -7.771 -11.9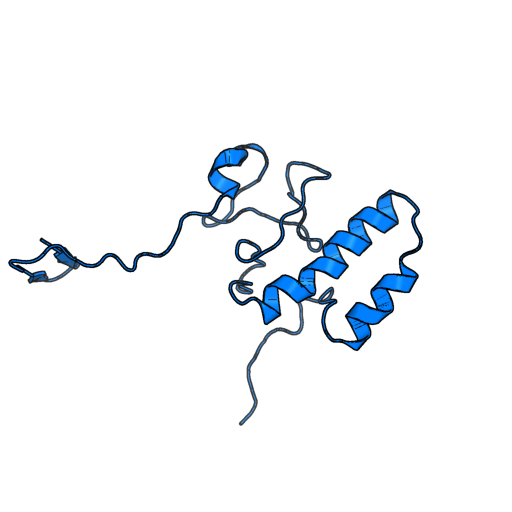85 4.179 1.00 95.94 104 PHE A O 1
ATOM 831 N N . LEU A 1 105 ? -6.511 -10.501 3.059 1.00 93.50 105 LEU A N 1
ATOM 832 C CA . LEU A 1 105 ? -5.235 -10.882 3.661 1.00 93.50 105 LEU A CA 1
ATOM 833 C C . LEU A 1 105 ? -4.956 -9.979 4.861 1.00 93.50 105 LEU A C 1
ATOM 835 O O . LEU A 1 105 ? -4.265 -8.976 4.714 1.00 93.50 105 LEU A O 1
ATOM 839 N N . ASP A 1 106 ? -5.516 -10.307 6.018 1.00 89.19 106 ASP A N 1
ATOM 840 C CA . ASP A 1 106 ? -5.327 -9.592 7.288 1.00 89.19 106 ASP A CA 1
ATOM 841 C C . ASP A 1 106 ? -4.201 -10.162 8.161 1.00 89.19 106 ASP A C 1
ATOM 843 O O . ASP A 1 106 ? -3.676 -9.450 9.012 1.00 89.19 106 ASP A O 1
ATOM 847 N N . ASP A 1 107 ? -3.771 -11.396 7.901 1.00 87.25 107 ASP A N 1
ATOM 848 C CA . ASP A 1 107 ? -2.589 -11.999 8.514 1.00 87.25 107 ASP A CA 1
ATOM 849 C C . ASP A 1 107 ? -1.411 -12.043 7.528 1.00 87.25 107 ASP A C 1
ATOM 851 O O . ASP A 1 107 ? -1.441 -12.731 6.505 1.00 87.25 107 ASP A O 1
ATOM 855 N N . LEU A 1 108 ? -0.352 -11.295 7.844 1.00 82.38 108 LEU A N 1
ATOM 856 C CA . LEU A 1 108 ? 0.875 -11.225 7.046 1.00 82.38 108 LEU A CA 1
ATOM 857 C C . LEU A 1 108 ? 1.946 -12.236 7.485 1.00 82.38 108 LEU A C 1
ATOM 859 O O . LEU A 1 108 ? 2.991 -12.330 6.841 1.00 82.38 108 LEU A O 1
ATOM 863 N N . SER A 1 109 ? 1.704 -13.015 8.544 1.00 75.94 109 SER A N 1
ATOM 864 C CA . SER A 1 109 ? 2.668 -13.997 9.059 1.00 75.94 109 SER A CA 1
ATOM 865 C C . SER A 1 109 ? 2.885 -15.193 8.121 1.00 75.94 109 SER A C 1
ATOM 867 O O . SER A 1 109 ? 3.923 -15.849 8.181 1.00 75.94 109 SER A O 1
ATOM 869 N N . CYS A 1 110 ? 1.942 -15.462 7.213 1.00 57.59 110 CYS A N 1
ATOM 870 C CA . CYS A 1 110 ? 1.874 -16.717 6.459 1.00 57.59 110 CYS A CA 1
ATOM 871 C C . CYS A 1 110 ? 2.595 -16.702 5.090 1.00 57.59 110 CYS A C 1
ATOM 873 O O . CYS A 1 110 ? 2.453 -17.628 4.298 1.00 57.59 110 CYS A O 1
ATOM 875 N N . CYS A 1 111 ? 3.364 -15.658 4.763 1.00 55.28 111 CYS A N 1
ATOM 876 C CA . CYS A 1 111 ? 3.948 -15.488 3.422 1.00 55.28 111 CYS A CA 1
ATOM 877 C C . CYS A 1 111 ? 5.418 -15.939 3.278 1.00 55.28 111 CYS A C 1
ATOM 879 O O . CYS A 1 111 ? 6.123 -15.455 2.389 1.00 55.28 111 CYS A O 1
ATOM 881 N N . SER A 1 112 ? 5.887 -16.888 4.092 1.00 52.91 112 SER A N 1
ATOM 882 C CA . SER A 1 112 ? 7.109 -17.649 3.797 1.00 52.91 112 SER A CA 1
ATOM 883 C C . SER A 1 112 ? 6.781 -18.689 2.726 1.00 52.91 112 SER A C 1
ATOM 885 O O . SER A 1 112 ? 6.362 -19.805 3.022 1.00 52.91 112 SER A O 1
ATOM 887 N N . ASN A 1 113 ? 6.898 -18.287 1.465 1.00 49.97 113 ASN A N 1
ATOM 888 C CA . ASN A 1 113 ? 6.578 -19.106 0.298 1.00 49.97 113 ASN A CA 1
ATOM 889 C C . ASN A 1 113 ? 7.661 -20.170 0.021 1.00 49.97 113 ASN A C 1
ATOM 891 O O . ASN A 1 113 ? 8.078 -20.355 -1.122 1.00 49.97 113 ASN A O 1
ATOM 895 N N . ASP A 1 114 ? 8.123 -20.858 1.063 1.00 48.84 114 ASP A N 1
ATOM 896 C CA . ASP A 1 114 ? 9.001 -22.011 0.930 1.00 48.84 114 ASP A CA 1
ATOM 897 C C . ASP A 1 114 ? 8.113 -23.228 0.669 1.00 48.84 114 ASP A C 1
ATOM 899 O O . ASP A 1 114 ? 7.646 -23.910 1.582 1.00 48.84 114 ASP A O 1
ATOM 903 N N . CYS A 1 115 ? 7.823 -23.480 -0.610 1.00 55.75 115 CYS A N 1
ATOM 904 C CA . CYS A 1 115 ? 7.284 -24.770 -1.016 1.00 55.75 115 CYS A CA 1
ATOM 905 C C . CYS A 1 115 ? 8.288 -25.849 -0.597 1.00 55.75 115 CYS A C 1
ATOM 907 O O . CYS A 1 115 ? 9.411 -25.884 -1.099 1.00 55.75 115 CYS A O 1
ATOM 909 N N . VAL A 1 116 ? 7.883 -26.732 0.313 1.00 55.28 116 VAL A N 1
ATOM 910 C CA . VAL A 1 116 ? 8.634 -27.955 0.591 1.00 55.28 116 VAL A CA 1
ATOM 911 C C . VAL A 1 116 ? 8.454 -28.860 -0.627 1.00 55.28 116 VAL A C 1
ATOM 913 O O . VAL A 1 116 ? 7.331 -29.270 -0.924 1.00 55.28 116 VAL A O 1
ATOM 916 N N . CYS A 1 117 ? 9.540 -29.067 -1.373 1.00 62.72 117 CYS A N 1
ATOM 917 C CA . CYS A 1 117 ? 9.596 -29.956 -2.534 1.00 62.72 117 CYS A CA 1
ATOM 918 C C . CYS A 1 117 ? 9.391 -31.423 -2.145 1.00 62.72 117 CYS A C 1
ATOM 920 O O . CYS A 1 117 ? 9.949 -31.837 -1.102 1.00 62.72 117 CYS A O 1
#